Protein AF-A0A9D2F6P2-F1 (afdb_monomer_lite)

Structure (mmCIF, N/CA/C/O backbone):
data_AF-A0A9D2F6P2-F1
#
_entry.id   AF-A0A9D2F6P2-F1
#
loop_
_atom_site.group_PDB
_atom_site.id
_atom_site.type_symbol
_atom_site.label_atom_id
_atom_site.label_alt_id
_atom_site.label_comp_id
_atom_site.label_asym_id
_atom_site.label_entity_id
_atom_site.label_seq_id
_atom_site.pdbx_PDB_ins_code
_atom_site.Cartn_x
_atom_site.Cartn_y
_atom_site.Cartn_z
_atom_site.occupancy
_atom_site.B_iso_or_equiv
_atom_site.auth_seq_id
_atom_site.auth_comp_id
_atom_site.auth_asym_id
_atom_site.auth_atom_id
_atom_site.pdbx_PDB_model_num
ATOM 1 N N . ARG A 1 1 ? -6.041 -13.943 -10.210 1.00 65.00 1 ARG A N 1
ATOM 2 C CA . ARG A 1 1 ? -5.745 -15.345 -9.744 1.00 65.00 1 ARG A CA 1
ATOM 3 C C . ARG A 1 1 ? -5.190 -16.128 -10.938 1.00 65.00 1 ARG A C 1
ATOM 5 O O . ARG A 1 1 ? -5.875 -16.137 -11.948 1.00 65.00 1 ARG A O 1
ATOM 12 N N . LYS A 1 2 ? -4.006 -16.757 -10.859 1.00 77.94 2 LYS A N 1
ATOM 13 C CA . LYS A 1 2 ? -3.409 -17.526 -11.979 1.00 77.94 2 LYS A CA 1
ATOM 14 C C . LYS A 1 2 ? -3.499 -19.039 -11.754 1.00 77.94 2 LYS A C 1
ATOM 16 O O . LYS A 1 2 ? -3.503 -19.490 -10.609 1.00 77.94 2 LYS A O 1
ATOM 21 N N . SER A 1 3 ? -3.588 -19.810 -12.831 1.00 87.62 3 SER A N 1
ATOM 22 C CA . SER A 1 3 ? -3.556 -21.274 -12.803 1.00 87.62 3 SER A CA 1
ATOM 23 C C . SER A 1 3 ? -2.148 -21.805 -12.506 1.00 87.62 3 SER A C 1
ATOM 25 O O . SER A 1 3 ? -1.144 -21.156 -12.797 1.00 87.62 3 SER A O 1
ATOM 27 N N . ILE A 1 4 ? -2.056 -23.027 -11.970 1.00 84.75 4 ILE A N 1
ATOM 28 C CA . ILE A 1 4 ? -0.770 -23.696 -11.693 1.00 84.75 4 ILE A CA 1
ATOM 29 C C . ILE A 1 4 ? 0.085 -23.804 -12.966 1.00 84.75 4 ILE A C 1
ATOM 31 O O . ILE A 1 4 ? 1.296 -23.612 -12.916 1.00 84.75 4 ILE A O 1
ATOM 35 N N . LYS A 1 5 ? -0.546 -24.048 -14.121 1.00 85.88 5 LYS A N 1
ATOM 36 C CA . LYS A 1 5 ? 0.139 -24.148 -15.415 1.00 85.88 5 LYS A CA 1
ATOM 37 C C . LYS A 1 5 ? 0.821 -22.837 -15.816 1.00 85.88 5 LYS A C 1
ATOM 39 O O . LYS A 1 5 ? 1.931 -22.873 -16.329 1.00 85.88 5 LYS A O 1
ATOM 44 N N . GLU A 1 6 ? 0.178 -21.698 -15.564 1.00 82.31 6 GLU A N 1
ATOM 45 C CA . GLU A 1 6 ? 0.747 -20.376 -15.855 1.00 82.31 6 GLU A CA 1
ATOM 46 C C . GLU A 1 6 ? 1.910 -20.037 -14.921 1.00 82.31 6 GLU A C 1
ATOM 48 O O . GLU A 1 6 ? 2.890 -19.458 -15.369 1.00 82.31 6 GLU A O 1
ATOM 53 N N . ILE A 1 7 ? 1.834 -20.437 -13.647 1.00 86.06 7 ILE A N 1
ATOM 54 C CA . ILE A 1 7 ? 2.929 -20.243 -12.683 1.00 86.06 7 ILE A CA 1
ATOM 55 C C . ILE A 1 7 ? 4.155 -21.073 -13.082 1.00 86.06 7 ILE A C 1
ATOM 57 O O . ILE A 1 7 ? 5.274 -20.572 -13.061 1.00 86.06 7 ILE A O 1
ATOM 61 N N . LEU A 1 8 ? 3.951 -22.330 -13.480 1.00 87.06 8 LEU A N 1
ATOM 62 C CA . LEU A 1 8 ? 5.034 -23.222 -13.907 1.00 87.06 8 LEU A CA 1
ATOM 63 C C . LEU A 1 8 ? 5.674 -22.808 -15.242 1.00 87.06 8 LEU A C 1
ATOM 65 O O . LEU A 1 8 ? 6.788 -23.230 -15.533 1.00 87.06 8 LEU A O 1
ATOM 69 N N . ALA A 1 9 ? 4.980 -22.005 -16.052 1.00 85.75 9 ALA A N 1
ATOM 70 C CA . ALA A 1 9 ? 5.492 -21.485 -17.316 1.00 85.75 9 ALA A CA 1
ATOM 71 C C . ALA A 1 9 ? 6.358 -20.222 -17.150 1.00 85.75 9 ALA A C 1
ATOM 73 O O . ALA A 1 9 ? 6.947 -19.762 -18.130 1.00 85.75 9 ALA A O 1
ATOM 74 N N . LEU A 1 10 ? 6.442 -19.660 -15.938 1.00 87.94 10 LEU A N 1
ATOM 75 C CA . LEU A 1 10 ? 7.268 -18.490 -15.658 1.00 87.94 10 LEU A CA 1
ATOM 76 C C . LEU A 1 10 ? 8.750 -18.832 -15.793 1.00 87.94 10 LEU A C 1
ATOM 78 O O . LEU A 1 10 ? 9.262 -19.778 -15.198 1.00 87.94 10 LEU A O 1
ATOM 82 N N . ASN A 1 11 ? 9.447 -18.011 -16.561 1.00 89.31 11 ASN A N 1
ATOM 83 C CA . ASN A 1 11 ? 10.877 -18.103 -16.799 1.00 89.31 11 ASN A CA 1
ATOM 84 C C . ASN A 1 11 ? 11.515 -16.709 -16.735 1.00 89.31 11 ASN A C 1
ATOM 86 O O . ASN A 1 11 ? 10.834 -15.685 -16.622 1.00 89.31 11 ASN A O 1
ATOM 90 N N . THR A 1 12 ? 12.842 -16.653 -16.793 1.00 88.75 12 THR A N 1
ATOM 91 C CA . THR A 1 12 ? 13.565 -15.382 -16.868 1.00 88.75 12 THR A CA 1
ATOM 92 C C . THR A 1 12 ? 13.105 -14.583 -18.089 1.00 88.75 12 THR A C 1
ATOM 94 O O . THR A 1 12 ? 13.167 -15.076 -19.211 1.00 88.75 12 THR A O 1
ATOM 97 N N . GLY A 1 13 ? 12.655 -13.347 -17.866 1.00 87.19 13 GLY A N 1
ATOM 98 C CA . GLY A 1 13 ? 12.098 -12.482 -18.913 1.00 87.19 13 GLY A CA 1
ATOM 99 C C . GLY A 1 13 ? 10.573 -12.535 -19.040 1.00 87.19 13 GLY A C 1
ATOM 100 O O . GLY A 1 13 ? 10.006 -11.767 -19.813 1.00 87.19 13 GLY A O 1
ATOM 101 N N . SER A 1 14 ? 9.891 -13.382 -18.264 1.00 88.44 14 SER A N 1
ATOM 102 C CA . SER A 1 14 ? 8.428 -13.373 -18.189 1.00 88.44 14 SER A CA 1
ATOM 103 C C . SER A 1 14 ? 7.913 -12.052 -17.609 1.00 88.44 14 SER A C 1
ATO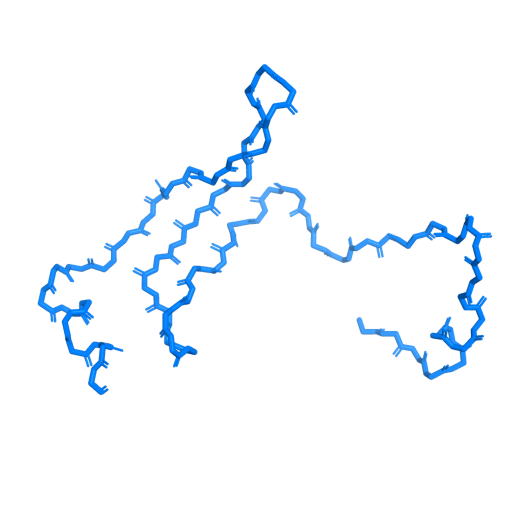M 105 O O . SER A 1 14 ? 8.249 -11.684 -16.484 1.00 88.44 14 SER A O 1
ATOM 107 N N . VAL A 1 15 ? 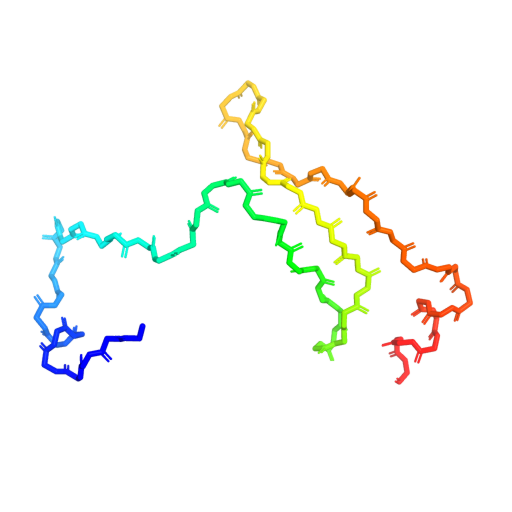7.058 -11.360 -18.365 1.00 83.12 15 VAL A N 1
ATOM 108 C CA . VAL A 1 15 ? 6.335 -10.165 -17.911 1.00 83.12 15 VAL A CA 1
ATOM 109 C C . VAL A 1 15 ? 4.968 -10.599 -17.397 1.00 83.12 15 VAL A C 1
ATOM 111 O O . VAL A 1 15 ? 4.202 -11.240 -18.114 1.00 83.12 15 VAL A O 1
ATOM 114 N N . ILE A 1 16 ? 4.670 -10.267 -16.142 1.00 82.62 16 ILE A N 1
ATOM 115 C CA . ILE A 1 16 ? 3.402 -10.606 -15.500 1.00 82.62 16 ILE A CA 1
ATOM 116 C C . ILE A 1 16 ? 2.615 -9.327 -15.270 1.00 82.62 16 ILE A C 1
ATOM 118 O O . ILE A 1 16 ? 3.019 -8.478 -14.481 1.00 82.62 16 ILE A O 1
ATOM 122 N N . GLU A 1 17 ? 1.463 -9.231 -15.919 1.00 73.44 17 GLU A N 1
ATOM 123 C CA . GLU A 1 17 ? 0.497 -8.183 -15.622 1.00 73.44 17 GLU A CA 1
ATOM 124 C C . GLU A 1 17 ? -0.183 -8.470 -14.275 1.00 73.44 17 GLU A C 1
ATOM 126 O O . GLU A 1 17 ? -0.592 -9.606 -13.990 1.00 73.44 17 GLU A O 1
ATOM 131 N N . LEU A 1 18 ? -0.230 -7.448 -13.420 1.00 71.25 18 LEU A N 1
ATOM 132 C CA . LEU A 1 18 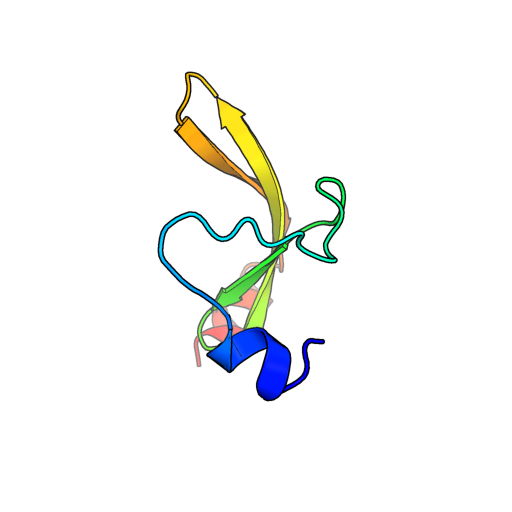? -0.888 -7.490 -12.121 1.00 71.25 18 LEU A CA 1
ATOM 133 C C . LEU A 1 18 ? -2.316 -6.968 -12.281 1.00 71.25 18 LEU A C 1
ATOM 135 O O . LEU A 1 18 ? -2.516 -5.875 -12.795 1.00 71.25 18 LEU A O 1
ATOM 139 N N . ASP A 1 19 ? -3.291 -7.717 -11.761 1.00 62.62 19 ASP A N 1
ATOM 140 C CA . ASP A 1 19 ? -4.718 -7.347 -11.782 1.00 62.62 19 ASP A CA 1
ATOM 141 C C . ASP A 1 19 ? -5.023 -6.072 -10.957 1.00 62.62 19 ASP A C 1
ATOM 143 O O . ASP A 1 19 ? -6.155 -5.594 -10.948 1.00 62.62 19 ASP A O 1
ATOM 147 N N . LYS A 1 20 ? -4.041 -5.540 -10.211 1.00 59.34 20 LYS A N 1
ATOM 148 C CA . LYS A 1 20 ? -4.224 -4.382 -9.336 1.00 59.34 20 LYS A CA 1
ATOM 149 C C . LYS A 1 20 ? -3.904 -3.101 -10.100 1.00 59.34 20 LYS A C 1
ATOM 151 O O . LYS A 1 20 ? -2.747 -2.856 -10.440 1.00 59.34 20 LYS A O 1
ATOM 156 N N . LEU A 1 21 ? -4.933 -2.289 -10.341 1.00 60.62 21 LEU A N 1
ATOM 157 C CA . LEU A 1 21 ? -4.785 -0.951 -10.908 1.00 60.62 21 LEU A CA 1
ATOM 158 C C . LEU A 1 21 ? -3.831 -0.134 -10.026 1.00 60.62 21 LEU A C 1
ATOM 160 O O . LEU A 1 21 ? -3.939 -0.150 -8.799 1.00 60.62 21 LEU A O 1
ATOM 164 N N . THR A 1 22 ? -2.922 0.619 -10.646 1.00 61.00 22 THR A N 1
ATOM 165 C CA . THR A 1 22 ? -1.980 1.535 -9.971 1.00 61.00 22 THR A CA 1
ATOM 166 C C . THR A 1 22 ? -2.661 2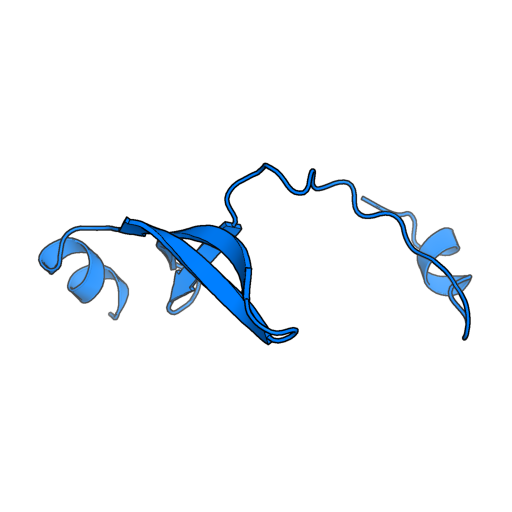.618 -9.127 1.00 61.00 22 THR A C 1
ATOM 168 O O . THR A 1 22 ? -1.989 3.315 -8.373 1.00 61.00 22 THR A O 1
ATOM 171 N N . GLU A 1 23 ? -3.981 2.752 -9.245 1.00 62.72 23 GLU A N 1
ATOM 172 C CA . GLU A 1 23 ? -4.807 3.751 -8.568 1.00 62.72 23 GLU A CA 1
ATOM 173 C C . GLU A 1 23 ? -5.514 3.210 -7.313 1.00 62.72 23 GLU A C 1
ATOM 175 O O . GLU A 1 23 ? -6.105 3.985 -6.561 1.00 62.72 23 GLU A O 1
ATOM 180 N N . GLU A 1 24 ? -5.458 1.900 -7.041 1.00 75.12 24 GLU A N 1
ATOM 181 C CA . GLU A 1 24 ? -6.063 1.351 -5.828 1.00 75.12 24 GLU A CA 1
ATOM 182 C C . GLU A 1 24 ? -5.141 1.497 -4.612 1.00 75.12 24 GLU A C 1
ATOM 184 O O . GLU A 1 24 ? -3.969 1.095 -4.665 1.00 75.12 24 GLU A O 1
ATOM 189 N N . PRO A 1 25 ? -5.662 1.984 -3.469 1.00 82.94 25 PRO A N 1
ATOM 190 C CA . PRO A 1 25 ? -4.867 2.071 -2.262 1.00 82.94 25 PRO A CA 1
ATOM 191 C C . PRO A 1 25 ? -4.373 0.682 -1.823 1.00 82.94 25 PRO A C 1
ATOM 193 O O . PRO A 1 25 ? -5.067 -0.340 -1.864 1.00 82.94 25 PRO A O 1
ATOM 196 N N . LEU A 1 26 ? -3.119 0.638 -1.398 1.00 88.12 26 LEU A N 1
ATOM 197 C CA . LEU A 1 26 ? -2.497 -0.497 -0.750 1.00 88.12 26 LEU A CA 1
ATOM 198 C C . LEU A 1 26 ? -2.925 -0.577 0.713 1.00 88.12 26 LEU A C 1
ATOM 200 O O . LEU A 1 26 ? -2.988 0.429 1.422 1.00 88.12 26 LEU A O 1
ATOM 204 N N . GLU A 1 27 ? -3.163 -1.803 1.166 1.00 91.00 27 GLU A N 1
ATOM 205 C CA . GLU A 1 27 ? -3.365 -2.122 2.573 1.00 91.00 27 GLU A CA 1
ATOM 206 C C . GLU A 1 27 ? -2.013 -2.196 3.280 1.00 91.00 27 GLU A C 1
ATOM 208 O O . GLU A 1 27 ? -1.097 -2.892 2.841 1.00 91.00 27 GLU A O 1
ATOM 213 N N . ILE A 1 28 ? -1.891 -1.483 4.394 1.00 92.12 28 ILE A N 1
ATOM 214 C CA . ILE A 1 28 ? -0.704 -1.505 5.240 1.00 92.12 28 ILE A CA 1
ATOM 215 C C . ILE A 1 28 ? -1.075 -2.287 6.487 1.00 92.12 28 ILE A C 1
ATOM 217 O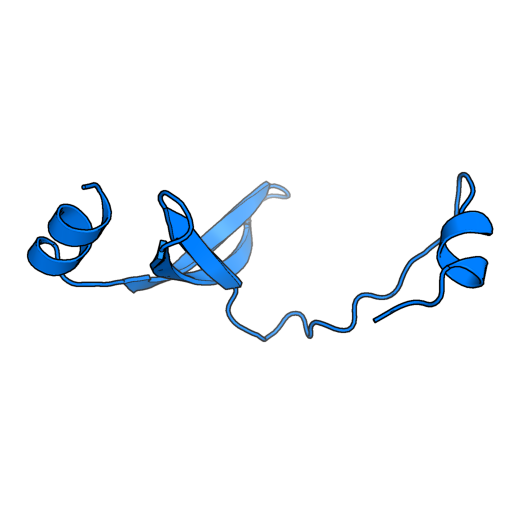 O . ILE A 1 28 ? -1.945 -1.874 7.263 1.00 92.12 28 ILE A O 1
ATOM 221 N N . LEU A 1 29 ? -0.418 -3.429 6.664 1.00 90.38 29 LEU A N 1
ATOM 222 C CA . LEU A 1 29 ? -0.699 -4.355 7.749 1.00 90.38 29 LEU A CA 1
ATOM 223 C C . LEU A 1 29 ? 0.443 -4.370 8.759 1.00 90.38 29 LEU A C 1
ATOM 225 O O . LEU A 1 29 ? 1.616 -4.295 8.400 1.00 90.38 29 LEU A O 1
ATOM 229 N N . LEU A 1 30 ? 0.087 -4.543 10.025 1.00 87.81 30 LEU A N 1
ATOM 230 C CA . LEU A 1 30 ? 1.014 -4.891 11.092 1.00 87.81 30 LEU A CA 1
ATOM 231 C C . LEU A 1 30 ? 0.506 -6.178 11.735 1.00 87.81 30 LEU A C 1
ATOM 233 O O . LEU A 1 30 ? -0.662 -6.254 12.108 1.00 87.81 30 LEU A O 1
ATOM 237 N N . ASN A 1 31 ? 1.353 -7.207 11.820 1.00 87.00 31 ASN A N 1
ATOM 238 C CA . ASN A 1 31 ? 0.972 -8.532 12.331 1.00 87.00 31 ASN A CA 1
ATOM 239 C C . ASN A 1 31 ? -0.283 -9.122 11.644 1.00 87.00 31 ASN A C 1
ATOM 241 O O . ASN A 1 31 ? -1.108 -9.768 12.283 1.00 87.00 31 ASN A O 1
ATOM 245 N N . GLY A 1 32 ? -0.467 -8.855 10.345 1.00 85.88 32 GLY A N 1
ATOM 246 C CA . GLY A 1 32 ? -1.638 -9.311 9.583 1.00 85.88 32 GLY A CA 1
ATOM 247 C C . GLY A 1 32 ? -2.938 -8.541 9.853 1.00 85.88 32 GLY A C 1
ATOM 248 O O . GLY A 1 32 ? -3.959 -8.862 9.253 1.00 85.88 32 GLY A O 1
ATOM 249 N N . LYS A 1 33 ? -2.921 -7.512 10.711 1.00 88.25 33 LYS A N 1
ATOM 250 C CA . LYS A 1 33 ? -4.057 -6.611 10.948 1.00 88.25 33 LYS A CA 1
ATOM 251 C C . LYS A 1 33 ? -3.877 -5.320 10.150 1.00 88.25 33 LYS A C 1
ATOM 253 O O . LYS A 1 33 ? -2.801 -4.725 10.168 1.00 88.25 33 LYS A O 1
ATOM 258 N N . LEU A 1 34 ? -4.935 -4.861 9.483 1.00 89.88 34 LEU A N 1
ATOM 259 C CA . LEU A 1 34 ? -4.941 -3.591 8.753 1.00 89.88 34 LEU A CA 1
ATOM 260 C C . LEU A 1 34 ? -4.742 -2.415 9.726 1.00 89.88 34 LEU A C 1
ATOM 262 O O . LEU A 1 34 ? -5.481 -2.284 10.703 1.00 89.88 34 LEU A O 1
ATOM 266 N N . ILE A 1 35 ? -3.757 -1.554 9.461 1.00 93.56 35 ILE A N 1
ATOM 267 C CA . ILE A 1 35 ? -3.471 -0.361 10.278 1.00 93.56 35 ILE A CA 1
ATOM 268 C C . ILE A 1 35 ? -3.605 0.954 9.509 1.00 93.56 35 ILE A C 1
ATOM 270 O O . ILE A 1 35 ? -3.831 1.999 10.126 1.00 93.56 35 ILE A O 1
ATOM 274 N N . ALA A 1 36 ? -3.450 0.912 8.189 1.00 94.50 36 ALA A N 1
ATOM 275 C CA . ALA A 1 36 ? -3.525 2.072 7.318 1.00 94.50 36 ALA A CA 1
ATOM 276 C C . ALA A 1 36 ? -3.813 1.649 5.874 1.00 94.50 36 ALA A C 1
ATOM 278 O O . ALA A 1 36 ? -3.635 0.489 5.501 1.00 94.50 36 ALA A O 1
ATOM 279 N N . THR A 1 37 ? -4.217 2.618 5.065 1.00 94.25 37 THR A N 1
ATOM 280 C CA . THR A 1 37 ? -4.241 2.520 3.608 1.00 94.25 37 THR A CA 1
ATOM 281 C C . THR A 1 37 ? -3.356 3.610 3.023 1.00 94.25 37 THR A C 1
ATOM 283 O O . THR A 1 37 ? -3.205 4.683 3.616 1.00 94.25 37 THR A O 1
ATOM 286 N N . GLY A 1 38 ? -2.755 3.348 1.869 1.00 93.06 38 GLY A N 1
ATOM 287 C CA . GLY A 1 38 ? -1.878 4.313 1.217 1.00 93.06 38 GLY A CA 1
ATOM 288 C C . GLY A 1 38 ? -1.709 4.065 -0.269 1.00 93.06 38 GLY A C 1
ATOM 289 O O . GLY A 1 38 ? -2.210 3.090 -0.802 1.00 93.06 38 GLY A O 1
ATOM 290 N N . GLU A 1 39 ? -0.997 4.948 -0.943 1.00 90.56 39 GLU A N 1
ATOM 291 C CA . GLU A 1 39 ? -0.764 4.901 -2.389 1.00 90.56 39 GLU A CA 1
ATOM 292 C C . GLU A 1 39 ? 0.734 4.759 -2.642 1.00 90.56 39 GLU A C 1
ATOM 294 O O . GLU A 1 39 ? 1.545 5.301 -1.883 1.00 90.56 39 GLU A O 1
ATOM 299 N N . VAL A 1 40 ? 1.110 4.066 -3.717 1.00 87.75 40 VAL A N 1
ATOM 300 C CA . VAL A 1 40 ? 2.509 4.036 -4.156 1.00 87.75 40 VAL A CA 1
ATOM 301 C C . VAL A 1 40 ? 2.838 5.371 -4.802 1.00 87.75 40 VAL A C 1
ATOM 303 O O . VAL A 1 40 ? 2.149 5.821 -5.712 1.00 87.75 40 VAL A O 1
ATOM 306 N N . VAL A 1 41 ? 3.915 5.995 -4.345 1.00 88.12 41 VAL A N 1
ATOM 307 C CA . VAL A 1 41 ? 4.449 7.219 -4.936 1.00 88.12 41 VAL A CA 1
ATOM 308 C C . VAL A 1 41 ? 5.883 6.979 -5.378 1.00 88.12 41 VAL A C 1
ATOM 310 O O . VAL A 1 41 ? 6.623 6.240 -4.731 1.00 88.12 41 VAL A O 1
ATOM 313 N N . VAL A 1 42 ? 6.282 7.609 -6.479 1.00 87.62 42 VAL A N 1
ATOM 314 C CA . VAL A 1 42 ? 7.666 7.584 -6.957 1.00 87.62 42 VAL A CA 1
ATOM 315 C C . VAL A 1 42 ? 8.201 9.005 -6.901 1.00 87.62 42 VAL A C 1
ATOM 317 O O . VAL A 1 42 ? 7.642 9.905 -7.524 1.00 87.62 42 VAL A O 1
ATOM 320 N N . ILE A 1 43 ? 9.257 9.216 -6.119 1.00 88.00 43 ILE A N 1
ATOM 321 C CA . ILE A 1 43 ? 9.901 10.521 -5.948 1.00 88.00 43 ILE A CA 1
ATOM 322 C C . ILE A 1 43 ? 11.396 10.325 -6.157 1.00 88.00 43 ILE A C 1
ATOM 324 O O . ILE A 1 43 ? 12.005 9.526 -5.454 1.00 88.00 43 ILE A O 1
ATOM 328 N N . ASN A 1 44 ? 11.991 11.057 -7.104 1.00 90.81 44 ASN A N 1
ATOM 329 C CA . ASN A 1 44 ? 13.421 10.966 -7.427 1.00 90.81 44 ASN A CA 1
ATOM 330 C C . ASN A 1 44 ? 13.882 9.509 -7.626 1.00 90.81 44 ASN A C 1
ATOM 332 O O . ASN A 1 44 ? 14.823 9.061 -6.976 1.00 90.81 44 ASN A O 1
ATOM 336 N N . GLU A 1 45 ? 13.144 8.749 -8.443 1.00 88.69 45 GLU A N 1
ATOM 337 C CA . GLU A 1 45 ? 13.404 7.321 -8.723 1.00 88.69 45 GLU A CA 1
ATOM 338 C C . GLU A 1 45 ? 13.302 6.386 -7.502 1.00 88.69 45 GLU A C 1
ATOM 340 O O . GLU A 1 45 ? 13.547 5.187 -7.604 1.00 88.69 45 GLU A O 1
ATOM 345 N N . SER A 1 46 ? 12.887 6.906 -6.347 1.00 88.56 46 SER A N 1
ATOM 346 C CA . SER A 1 46 ? 12.658 6.130 -5.133 1.00 88.56 46 SER A CA 1
ATOM 347 C C . SER A 1 46 ? 11.178 5.812 -4.979 1.00 88.56 46 SER A C 1
ATOM 349 O O . SER A 1 46 ? 10.322 6.693 -5.085 1.00 88.56 46 SER A O 1
ATOM 351 N N . PHE A 1 47 ? 10.876 4.550 -4.684 1.00 87.81 47 PHE A N 1
ATOM 352 C CA . PHE A 1 47 ? 9.527 4.119 -4.333 1.00 87.81 47 PHE A CA 1
ATOM 353 C C . PHE A 1 47 ? 9.220 4.476 -2.877 1.00 87.81 47 PHE A C 1
ATOM 355 O O . PHE A 1 47 ? 10.018 4.223 -1.976 1.00 87.81 47 PHE A O 1
ATOM 362 N N . GLY A 1 48 ? 8.038 5.033 -2.644 1.00 90.56 48 GLY A N 1
ATOM 363 C CA . GLY A 1 48 ? 7.507 5.345 -1.326 1.00 90.56 48 GLY A CA 1
ATOM 364 C C . GLY A 1 48 ? 6.031 4.983 -1.222 1.00 90.56 48 GLY A C 1
ATOM 365 O O . GLY A 1 48 ? 5.367 4.694 -2.218 1.00 90.56 48 GLY A O 1
ATOM 366 N N . VAL A 1 49 ? 5.509 5.016 0.003 1.00 91.50 49 VAL A N 1
ATOM 367 C CA . VAL A 1 49 ? 4.080 4.831 0.274 1.00 91.50 49 VAL A CA 1
ATOM 368 C C . VAL A 1 49 ? 3.553 6.081 0.966 1.00 91.50 49 VAL A C 1
ATOM 370 O O . VAL A 1 49 ? 4.001 6.426 2.060 1.00 91.50 49 VAL A O 1
ATOM 373 N N . ARG A 1 50 ? 2.599 6.768 0.336 1.00 92.44 50 ARG A N 1
ATOM 374 C CA . ARG A 1 50 ? 1.887 7.897 0.941 1.00 92.44 50 ARG A CA 1
ATOM 375 C C . ARG A 1 50 ? 0.693 7.364 1.721 1.00 92.44 50 ARG A C 1
ATOM 377 O O . ARG A 1 50 ? -0.199 6.759 1.140 1.00 92.44 50 ARG A O 1
ATOM 384 N N . ILE A 1 51 ? 0.667 7.596 3.030 1.00 94.06 51 ILE A N 1
ATOM 385 C CA . ILE A 1 51 ? -0.461 7.209 3.886 1.00 94.06 51 ILE A CA 1
ATOM 386 C C . ILE A 1 51 ? -1.664 8.104 3.564 1.00 94.06 51 ILE A C 1
ATOM 388 O O . ILE A 1 51 ? -1.565 9.322 3.694 1.00 94.06 51 ILE A O 1
ATOM 392 N N . THR A 1 52 ? -2.792 7.510 3.169 1.00 93.00 52 THR A N 1
ATOM 393 C CA . THR A 1 52 ? -4.050 8.230 2.895 1.00 93.00 52 THR A CA 1
ATOM 394 C C . THR A 1 52 ? -4.998 8.185 4.076 1.00 93.00 52 THR A C 1
ATOM 396 O O . THR A 1 52 ? -5.653 9.175 4.388 1.00 93.00 52 THR A O 1
ATOM 399 N N . ASN A 1 53 ? -5.053 7.047 4.762 1.00 92.94 53 ASN A N 1
ATOM 400 C CA . ASN A 1 53 ? -5.868 6.871 5.950 1.00 92.94 53 ASN A CA 1
ATOM 401 C C . ASN A 1 53 ? -5.126 5.996 6.957 1.00 92.94 53 ASN A C 1
ATOM 403 O O . ASN A 1 53 ? -4.454 5.035 6.585 1.00 92.94 53 ASN A O 1
ATOM 407 N N . ILE A 1 54 ? -5.244 6.318 8.240 1.00 94.00 54 ILE A N 1
ATOM 408 C CA . ILE A 1 54 ? -4.577 5.588 9.318 1.00 94.00 54 ILE A CA 1
ATOM 409 C C . ILE A 1 54 ? -5.498 5.479 10.522 1.00 94.00 54 ILE A C 1
ATOM 411 O O . ILE A 1 54 ? -6.187 6.429 10.891 1.00 94.00 54 ILE A O 1
ATOM 415 N N . LEU A 1 55 ? -5.497 4.309 11.159 1.00 92.00 55 LEU A N 1
ATOM 416 C CA . LEU A 1 55 ? -6.276 4.097 12.371 1.00 92.00 55 LEU A CA 1
ATOM 417 C C . LEU A 1 55 ? -5.808 5.017 13.508 1.00 92.00 55 LEU A C 1
ATOM 419 O O . LEU A 1 55 ? -4.627 5.375 13.622 1.00 92.00 55 LEU A O 1
ATOM 423 N N . SER A 1 56 ? -6.735 5.343 14.412 1.00 90.75 56 SER A N 1
ATOM 424 C CA . SER A 1 56 ? -6.409 6.120 15.609 1.00 90.75 56 SER A CA 1
ATOM 425 C C . SER A 1 56 ? -5.314 5.429 16.427 1.00 90.75 56 SER A C 1
ATOM 427 O O . SER A 1 56 ? -5.143 4.208 16.389 1.00 90.75 56 SER A O 1
ATOM 429 N N . GLN A 1 57 ? -4.557 6.202 17.205 1.00 88.00 57 GLN A N 1
ATOM 430 C CA . GLN A 1 57 ? -3.455 5.659 18.005 1.00 88.00 57 GLN A CA 1
ATOM 431 C C . GLN A 1 57 ? -3.912 4.533 18.947 1.00 88.00 57 GLN A C 1
ATOM 433 O O . GLN A 1 57 ? -3.235 3.514 19.055 1.00 88.00 57 GLN A O 1
ATOM 438 N N . LYS A 1 58 ? -5.101 4.671 19.552 1.00 88.44 58 LYS A N 1
ATOM 439 C CA . LYS A 1 58 ? -5.700 3.641 20.413 1.00 88.44 58 LYS A CA 1
ATOM 440 C C . LYS A 1 58 ? -5.976 2.341 19.649 1.00 88.44 58 LYS A C 1
ATOM 442 O O . LYS A 1 58 ? -5.649 1.266 20.133 1.00 88.44 58 LYS A O 1
ATOM 447 N N . GLN A 1 59 ? -6.533 2.436 18.441 1.00 83.19 59 GLN A N 1
ATOM 448 C CA . GLN A 1 59 ? -6.800 1.269 17.592 1.00 83.19 59 GLN A CA 1
ATOM 449 C C . GLN A 1 59 ? -5.508 0.597 17.114 1.00 83.19 59 GLN A C 1
ATOM 451 O O . GLN A 1 59 ? -5.439 -0.627 17.079 1.00 83.19 59 GLN A O 1
ATOM 456 N N . ARG A 1 60 ? -4.463 1.376 16.804 1.00 83.12 60 ARG A N 1
ATOM 457 C CA . ARG A 1 60 ? -3.152 0.830 16.419 1.00 83.12 60 ARG A CA 1
ATOM 458 C C . ARG A 1 60 ? -2.499 0.041 17.551 1.00 83.12 60 ARG A C 1
ATOM 460 O O . ARG A 1 60 ? -2.007 -1.052 17.303 1.00 83.12 60 ARG A O 1
ATOM 467 N N . LEU A 1 61 ? -2.547 0.552 18.782 1.00 81.56 61 LEU A N 1
ATOM 468 C CA . LEU A 1 61 ? -2.017 -0.152 19.956 1.00 81.56 61 LEU A CA 1
ATOM 469 C C . LEU A 1 61 ? -2.764 -1.467 20.220 1.00 81.56 61 LEU A C 1
ATOM 471 O O . LEU A 1 61 ? -2.130 -2.486 20.469 1.00 81.56 61 LEU A O 1
ATOM 475 N N . ASN A 1 62 ? -4.090 -1.477 20.059 1.00 78.81 62 ASN A N 1
ATOM 476 C CA . ASN A 1 62 ? -4.883 -2.707 20.164 1.00 78.81 62 ASN A CA 1
ATOM 477 C C . ASN A 1 62 ? -4.524 -3.750 19.088 1.00 78.81 62 ASN A C 1
ATOM 479 O O . ASN A 1 62 ? -4.744 -4.941 19.287 1.00 78.81 62 ASN A O 1
ATOM 483 N N . ASN A 1 63 ? -3.982 -3.316 17.947 1.00 74.69 63 ASN A N 1
ATOM 484 C CA . ASN A 1 63 ? -3.568 -4.202 16.860 1.00 74.69 63 ASN A CA 1
ATOM 485 C C . ASN A 1 63 ? -2.127 -4.726 17.009 1.00 74.69 63 ASN A C 1
ATOM 487 O O . ASN A 1 63 ? -1.753 -5.627 16.264 1.00 74.69 63 ASN A O 1
ATOM 491 N N . LEU A 1 64 ? -1.333 -4.214 17.960 1.00 71.12 64 LEU A N 1
ATOM 492 C CA . LEU A 1 64 ? -0.001 -4.760 18.267 1.00 71.12 64 LEU A CA 1
ATOM 493 C C . LEU A 1 64 ? -0.054 -6.036 19.118 1.00 71.12 64 LEU A C 1
ATOM 495 O O . LEU A 1 64 ? 0.878 -6.834 19.042 1.00 71.12 64 LEU A O 1
ATOM 499 N N . HIS A 1 65 ? -1.109 -6.186 19.922 1.00 59.19 65 HIS A N 1
ATOM 500 C CA . HIS A 1 65 ? -1.315 -7.301 20.847 1.00 59.19 65 HIS A CA 1
ATOM 501 C C . HIS A 1 65 ? -2.102 -8.449 20.200 1.00 59.19 65 HIS A C 1
ATOM 503 O O . HIS A 1 65 ? -2.976 -8.188 19.329 1.00 59.19 65 HIS A O 1
#

InterPro domains:
  IPR001172 F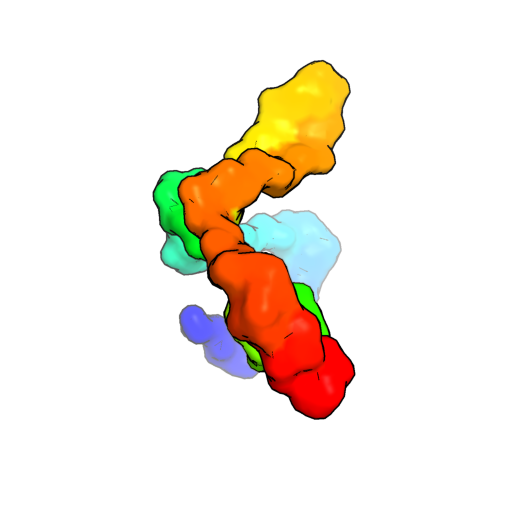lagellar motor switch FliN/Type III secretion HrcQb [PR00956] (2-18)
  IPR001172 Flagellar motor switch FliN/Type III secretion HrcQb [PR00956] (18-31)
  IPR001172 Flagellar motor switch FliN/Type III secretion HrcQb [PR00956] (31-46)
  IPR001543 Flagellar motor switch protein FliN-like, C-terminal domain [PF01052] (3-55)
  IPR036429 SpoA-like superfamily [G3DSA:2.30.330.10] (1-65)
  IPR036429 SpoA-like superfamily [SSF101801] (3-63)
  IPR051469 Flagellar motor switch protein FliN/MopA/SpaO [PTHR43484] (2-64)

Radius of gyration: 16.54 Å; chains: 1; bounding box: 20×35×40 Å

Organism: NCBI:txid2838561

Foldseek 3Di:
DDDPVVVVPDDPPDDDDDPDDQPDWDFDDDPNHGFFTWHWDADPNDIDTGTPGGDDPVVVVVRND

pLDDT: mean 84.18, std 9.53, range [59.19, 94.5]

Secondary structure (DSSP, 8-state):
---HHHHHT--TT-----SS-TTSPEEEEETTEEEEEEEEEEETTEEEEEEEEE--HHHHHHHH-

Sequence (65 aa):
RKSIKEILALNTGSVIELDKLTEEPLEILLNGKLIATGEVVVINESFGVRITNILSQKQRLNNLH